Protein AF-A0A3D3CHI0-F1 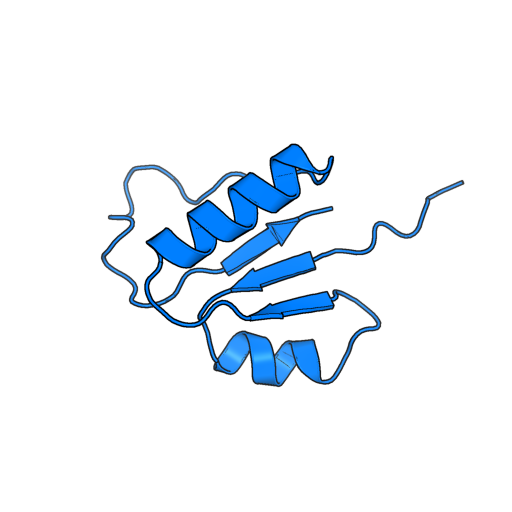(afdb_monomer)

Foldseek 3Di:
DPDLFAKEKQKCDVVCCVVPVVPSPRHHYHHQHDALVSSVVVVVVVVVVVKDFPDDPDDPPPPSRPDRMDMTMID

Radius of gyration: 12.53 Å; Cα contacts (8 Å, |Δi|>4): 108; chains: 1; bounding box: 25×23×39 Å

Mean predicted aligned error: 6.85 Å

Structure (mmCIF, N/CA/C/O backbone):
data_AF-A0A3D3CHI0-F1
#
_entry.id   AF-A0A3D3CHI0-F1
#
loop_
_atom_site.group_PDB
_atom_site.id
_atom_site.type_symbol
_atom_site.label_atom_id
_atom_site.label_alt_id
_atom_site.label_comp_id
_atom_site.label_asym_id
_atom_site.label_entity_id
_atom_site.label_seq_id
_atom_site.pdbx_PDB_ins_code
_atom_site.Cartn_x
_atom_site.Cartn_y
_atom_site.Cartn_z
_atom_site.occupancy
_atom_site.B_iso_or_equiv
_atom_site.auth_seq_id
_atom_site.auth_comp_id
_atom_site.auth_asym_id
_atom_site.auth_atom_id
_atom_site.pdbx_PDB_model_num
ATOM 1 N N . MET A 1 1 ? -12.942 2.939 24.930 1.00 38.59 1 MET A N 1
ATOM 2 C CA . MET A 1 1 ? -11.695 2.161 24.818 1.00 38.59 1 MET A CA 1
ATOM 3 C C . MET A 1 1 ? -11.257 2.342 23.386 1.00 38.59 1 MET A C 1
ATOM 5 O O . MET A 1 1 ? -11.914 1.818 22.502 1.00 38.59 1 MET A O 1
ATOM 9 N N . GLU A 1 2 ? -10.314 3.248 23.159 1.00 41.41 2 GLU A N 1
ATOM 10 C CA . GLU A 1 2 ? -9.820 3.561 21.820 1.00 41.41 2 GLU A CA 1
ATOM 11 C C . GLU A 1 2 ? -8.874 2.419 21.451 1.00 41.41 2 GLU A C 1
ATOM 13 O O . GLU A 1 2 ? -7.736 2.377 21.910 1.00 41.41 2 GLU A O 1
ATOM 18 N N . GLU A 1 3 ? -9.404 1.398 20.770 1.00 50.12 3 GLU A N 1
ATOM 19 C CA . GLU A 1 3 ? -8.578 0.377 20.127 1.00 50.12 3 GLU A CA 1
ATOM 20 C C . GLU A 1 3 ? -7.515 1.125 19.333 1.00 50.12 3 GLU A C 1
ATOM 22 O O . GLU A 1 3 ? -7.856 1.970 18.505 1.00 50.12 3 GLU A O 1
ATOM 27 N N . ALA A 1 4 ? -6.241 0.874 19.634 1.00 52.78 4 ALA A N 1
ATOM 28 C CA . ALA A 1 4 ? -5.140 1.397 18.850 1.00 52.78 4 ALA A CA 1
ATOM 29 C C . ALA A 1 4 ? -5.350 0.911 17.411 1.00 52.78 4 ALA A C 1
ATOM 31 O O . ALA A 1 4 ? -5.036 -0.235 17.091 1.00 52.78 4 ALA A O 1
ATOM 32 N N . ARG A 1 5 ? -5.985 1.743 16.577 1.00 57.91 5 ARG A N 1
ATOM 33 C CA . ARG A 1 5 ? -6.257 1.449 15.172 1.00 57.91 5 ARG A CA 1
ATOM 34 C C . ARG A 1 5 ? -4.908 1.249 14.516 1.00 57.91 5 ARG A C 1
ATOM 36 O O . ARG A 1 5 ? -4.1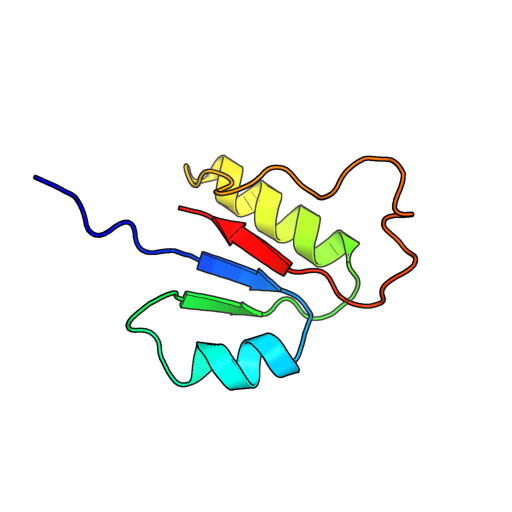48 2.196 14.326 1.00 57.91 5 ARG A O 1
ATOM 43 N N . ARG A 1 6 ? -4.565 -0.014 14.286 1.00 74.56 6 ARG A N 1
ATOM 44 C CA . ARG A 1 6 ? -3.270 -0.391 13.746 1.00 74.56 6 ARG A CA 1
ATOM 45 C C . ARG A 1 6 ? -3.339 -0.163 12.248 1.00 74.56 6 ARG A C 1
ATOM 47 O O . ARG A 1 6 ? -3.881 -0.990 11.524 1.00 74.56 6 ARG A O 1
ATOM 54 N N . PHE A 1 7 ? -2.831 0.980 11.810 1.00 87.81 7 PHE A N 1
ATOM 55 C CA . PHE A 1 7 ? -2.833 1.328 10.399 1.00 87.81 7 PHE A CA 1
ATOM 56 C C . PHE A 1 7 ? -1.988 0.328 9.585 1.00 87.81 7 PHE A C 1
ATOM 58 O O . PHE A 1 7 ? -0.941 -0.146 10.043 1.00 87.81 7 PHE A O 1
ATOM 65 N N . GLU A 1 8 ? -2.426 0.007 8.368 1.00 91.31 8 GLU A N 1
ATOM 66 C CA . GLU A 1 8 ? -1.640 -0.735 7.372 1.00 91.31 8 GLU A CA 1
ATOM 67 C C . GLU A 1 8 ? -1.457 0.138 6.126 1.00 91.31 8 GLU A C 1
ATOM 69 O O . GLU A 1 8 ? -2.421 0.651 5.558 1.00 91.31 8 GLU A O 1
ATOM 74 N N . VAL A 1 9 ? -0.211 0.305 5.687 1.00 91.62 9 VAL A N 1
ATOM 75 C CA . VAL A 1 9 ? 0.119 0.977 4.430 1.00 91.62 9 VAL A CA 1
ATOM 76 C C . VAL A 1 9 ? 0.370 -0.071 3.356 1.00 91.62 9 VAL A C 1
ATOM 78 O O . VAL A 1 9 ? 1.369 -0.786 3.405 1.00 91.62 9 VAL A O 1
ATOM 81 N N . VAL A 1 10 ? -0.509 -0.140 2.358 1.00 93.56 10 VAL A N 1
ATOM 82 C CA . VAL A 1 10 ? -0.341 -0.993 1.173 1.00 93.56 10 VAL A CA 1
ATOM 83 C C . VAL A 1 10 ? 0.333 -0.173 0.081 1.00 93.56 10 VAL A C 1
ATOM 85 O O . VAL A 1 10 ? -0.198 0.861 -0.328 1.00 93.56 10 VAL A O 1
ATOM 88 N N . THR A 1 11 ? 1.519 -0.580 -0.373 1.00 93.00 11 THR A N 1
ATOM 89 C CA . THR A 1 11 ? 2.330 0.249 -1.278 1.00 93.00 11 THR A CA 1
ATOM 90 C C . THR A 1 11 ? 3.245 -0.558 -2.192 1.00 93.00 11 THR A C 1
ATOM 92 O O . THR A 1 11 ? 3.769 -1.587 -1.781 1.00 93.00 11 THR A O 1
ATOM 95 N N . ASN A 1 12 ? 3.501 -0.059 -3.404 1.00 93.62 12 ASN A N 1
ATOM 96 C CA . ASN A 1 12 ? 4.608 -0.516 -4.258 1.00 93.62 12 ASN A CA 1
ATOM 97 C C . ASN A 1 12 ? 5.797 0.466 -4.263 1.00 93.62 12 ASN A C 1
ATOM 99 O O . ASN A 1 12 ? 6.710 0.324 -5.073 1.00 93.62 12 ASN A O 1
ATOM 103 N N . ASN A 1 13 ? 5.787 1.485 -3.397 1.00 92.06 13 ASN A N 1
ATOM 104 C CA . ASN A 1 13 ? 6.878 2.445 -3.294 1.00 92.06 13 ASN A CA 1
ATOM 105 C C . ASN A 1 13 ? 7.975 1.904 -2.352 1.00 92.06 13 ASN A C 1
ATOM 107 O O . ASN A 1 13 ? 7.729 1.804 -1.144 1.00 92.06 13 ASN A O 1
ATOM 111 N N . PRO A 1 14 ? 9.188 1.598 -2.852 1.00 91.56 14 PRO A N 1
ATOM 112 C CA . PRO A 1 14 ? 10.272 1.083 -2.016 1.00 91.56 14 PRO A CA 1
ATOM 113 C C . PRO A 1 14 ? 10.739 2.090 -0.955 1.00 91.56 14 PRO A C 1
ATOM 115 O O . PRO A 1 14 ? 11.186 1.682 0.114 1.00 91.56 14 PRO A O 1
ATOM 118 N N . GLU A 1 15 ? 10.591 3.397 -1.192 1.00 89.56 15 GLU A N 1
ATOM 119 C CA . GLU A 1 15 ? 10.949 4.417 -0.197 1.00 89.56 15 GLU A CA 1
ATOM 120 C C . GLU A 1 15 ? 9.997 4.393 1.003 1.00 89.56 15 GLU A C 1
ATOM 122 O O . GLU A 1 15 ? 10.432 4.518 2.144 1.00 89.56 15 GLU A O 1
ATOM 127 N N . VAL A 1 16 ? 8.700 4.163 0.767 1.00 86.81 16 VAL A N 1
ATOM 128 C CA . VAL A 1 16 ? 7.713 4.034 1.852 1.00 86.81 16 VAL A CA 1
ATOM 129 C C . VAL A 1 16 ? 8.010 2.794 2.689 1.00 86.81 16 VAL A C 1
ATOM 131 O O . VA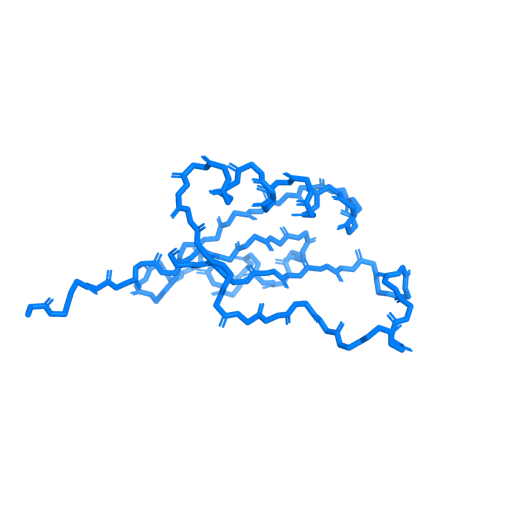L A 1 16 ? 7.957 2.864 3.915 1.00 86.81 16 VAL A O 1
ATOM 134 N N . GLN A 1 17 ? 8.382 1.683 2.044 1.00 89.38 17 GLN A N 1
ATOM 135 C CA . GLN A 1 17 ? 8.830 0.482 2.748 1.00 89.38 17 GLN A CA 1
ATOM 136 C C . GLN A 1 17 ? 10.086 0.741 3.584 1.00 89.38 17 GLN A C 1
ATOM 138 O O . GLN A 1 17 ? 10.140 0.303 4.728 1.00 89.38 17 GLN A O 1
ATOM 143 N N . ALA A 1 18 ? 11.070 1.465 3.048 1.00 86.81 18 ALA A N 1
ATOM 144 C CA . ALA A 1 18 ? 12.300 1.771 3.772 1.00 86.81 18 ALA A CA 1
ATOM 145 C C . ALA A 1 18 ? 12.062 2.675 4.995 1.00 86.81 18 ALA A C 1
ATOM 147 O O . ALA A 1 18 ? 12.684 2.467 6.033 1.00 86.81 18 ALA A O 1
ATOM 148 N N . ILE A 1 19 ? 11.162 3.659 4.884 1.00 84.75 19 ILE A N 1
ATOM 149 C CA . ILE A 1 19 ? 10.874 4.623 5.957 1.00 84.75 19 ILE A CA 1
ATOM 150 C C . ILE A 1 19 ? 9.992 3.998 7.042 1.00 84.75 19 ILE A C 1
ATOM 152 O O . ILE A 1 19 ? 10.335 4.052 8.218 1.00 84.75 19 ILE A O 1
ATOM 156 N N . LEU A 1 20 ? 8.851 3.420 6.657 1.00 81.19 20 LEU A N 1
ATOM 157 C CA . LEU A 1 20 ? 7.848 2.933 7.610 1.00 81.19 20 LEU A CA 1
ATOM 158 C C . LEU A 1 20 ? 8.098 1.487 8.048 1.00 81.19 20 LEU A C 1
ATOM 160 O O . LEU A 1 20 ? 7.740 1.119 9.158 1.00 81.19 20 LEU A O 1
ATOM 164 N N . GLY A 1 21 ? 8.752 0.666 7.222 1.00 73.06 21 GLY A N 1
ATOM 165 C CA . GLY A 1 21 ? 9.121 -0.701 7.605 1.00 73.06 21 GLY A CA 1
ATOM 166 C C . GLY A 1 21 ? 10.182 -0.757 8.708 1.00 73.06 21 GLY A C 1
ATOM 167 O O . GLY A 1 21 ? 10.369 -1.805 9.316 1.00 73.06 21 GLY A O 1
ATOM 168 N N . ALA A 1 22 ? 10.866 0.358 8.981 1.00 72.25 22 ALA A N 1
ATOM 169 C CA . ALA A 1 22 ? 11.798 0.483 10.095 1.00 72.25 22 ALA A CA 1
ATOM 170 C C . ALA A 1 22 ? 11.104 0.804 11.435 1.00 72.25 22 ALA A C 1
ATOM 172 O O . ALA A 1 22 ? 11.724 0.628 12.484 1.00 72.25 22 ALA A O 1
ATOM 173 N N . ASP A 1 23 ? 9.845 1.261 11.414 1.00 67.69 23 ASP A N 1
ATOM 174 C CA . ASP A 1 23 ? 9.103 1.692 12.602 1.00 67.69 23 ASP A CA 1
ATOM 175 C C . ASP A 1 23 ? 7.642 1.203 12.570 1.00 67.69 23 ASP A C 1
ATOM 177 O O . ASP A 1 23 ? 6.712 1.902 12.161 1.00 67.69 23 ASP A O 1
ATOM 181 N N . GLU A 1 24 ? 7.433 -0.024 13.054 1.00 67.94 24 GLU A N 1
ATOM 182 C CA . GLU A 1 24 ? 6.111 -0.662 13.123 1.00 67.94 24 GLU A CA 1
ATOM 183 C C . GLU A 1 24 ? 5.202 -0.107 14.239 1.00 67.94 24 GLU A C 1
ATOM 185 O O . GLU A 1 24 ? 4.101 -0.628 14.457 1.00 67.94 24 GLU A O 1
ATOM 190 N N . THR A 1 25 ? 5.640 0.915 14.984 1.00 67.94 25 THR A N 1
ATOM 191 C CA . THR A 1 25 ? 4.859 1.457 16.109 1.00 67.94 25 THR A CA 1
ATOM 192 C C . THR A 1 25 ? 3.667 2.297 15.648 1.00 67.94 25 THR A C 1
ATOM 194 O O . THR A 1 25 ? 2.671 2.379 16.367 1.00 67.94 25 THR A O 1
ATOM 197 N N . VAL A 1 26 ? 3.738 2.872 14.440 1.00 71.00 26 VAL A N 1
ATOM 198 C CA . VAL A 1 26 ? 2.705 3.760 13.877 1.00 71.00 26 VAL A CA 1
ATOM 199 C C . VAL A 1 26 ? 1.833 3.046 12.842 1.00 71.00 26 VAL A C 1
ATOM 201 O O . VAL A 1 26 ? 0.611 3.192 12.857 1.00 71.00 26 VAL A O 1
ATOM 204 N N . ALA A 1 27 ? 2.441 2.272 11.940 1.00 81.31 27 ALA A N 1
ATOM 205 C CA . ALA A 1 27 ? 1.734 1.519 10.911 1.00 81.31 27 ALA A CA 1
ATOM 206 C C . ALA A 1 27 ? 2.554 0.305 10.466 1.00 81.31 27 ALA A C 1
ATOM 208 O O . ALA A 1 27 ? 3.780 0.350 10.419 1.00 81.31 27 ALA A O 1
ATOM 209 N N . SER A 1 28 ? 1.871 -0.768 10.083 1.00 89.31 28 SER A N 1
ATOM 210 C CA . SER A 1 28 ? 2.505 -1.880 9.369 1.00 89.31 28 SER A CA 1
ATOM 211 C C . SER A 1 28 ? 2.602 -1.567 7.874 1.00 89.31 28 SER A C 1
ATOM 213 O O . SER A 1 28 ? 1.743 -0.872 7.329 1.00 89.31 28 SER A O 1
ATOM 215 N N . VAL A 1 29 ? 3.635 -2.071 7.193 1.00 91.00 29 VAL A N 1
ATOM 216 C CA . VAL A 1 29 ? 3.789 -1.889 5.741 1.00 91.00 29 VAL A CA 1
ATOM 217 C C . VAL A 1 29 ? 3.574 -3.203 5.010 1.00 91.00 29 VAL A C 1
ATOM 219 O O . VAL A 1 29 ? 4.302 -4.176 5.205 1.00 91.00 29 VAL A O 1
ATOM 222 N N . ARG A 1 30 ? 2.625 -3.194 4.078 1.00 93.19 30 ARG A N 1
ATOM 223 C CA . ARG A 1 30 ? 2.438 -4.237 3.078 1.00 93.19 30 ARG A CA 1
ATOM 224 C C . ARG A 1 30 ? 3.035 -3.776 1.759 1.00 93.19 30 ARG A C 1
ATOM 226 O O . ARG A 1 30 ? 2.392 -3.077 0.976 1.00 93.19 30 ARG A O 1
ATOM 233 N N . TYR A 1 31 ? 4.268 -4.200 1.513 1.00 94.38 31 TYR A N 1
ATOM 234 C CA . TYR A 1 31 ? 4.900 -3.975 0.223 1.00 94.38 31 TYR A CA 1
ATOM 235 C C . TYR A 1 31 ? 4.330 -4.929 -0.833 1.00 94.38 31 TYR A C 1
ATOM 237 O O . TYR A 1 31 ? 4.289 -6.144 -0.629 1.00 94.38 31 TYR A O 1
ATOM 245 N N . VAL A 1 32 ? 3.892 -4.370 -1.956 1.00 95.50 32 VAL A N 1
ATOM 246 C CA . VAL A 1 32 ? 3.331 -5.086 -3.101 1.00 95.50 32 VAL A CA 1
ATOM 247 C C . VAL A 1 32 ? 4.227 -4.797 -4.302 1.00 95.50 32 VAL A C 1
ATOM 249 O O . VAL A 1 32 ? 4.212 -3.677 -4.809 1.00 95.50 32 VAL A O 1
ATOM 252 N N . PRO A 1 33 ? 5.053 -5.752 -4.754 1.00 91.06 33 PRO A N 1
ATOM 253 C CA . PRO A 1 33 ? 5.863 -5.543 -5.945 1.00 91.06 33 PRO A CA 1
ATOM 254 C C . PRO A 1 33 ? 4.960 -5.417 -7.178 1.00 91.06 33 PRO A C 1
ATOM 256 O O . PRO A 1 33 ? 3.939 -6.093 -7.267 1.00 91.06 33 PRO A O 1
ATOM 259 N N . GLY A 1 34 ? 5.365 -4.595 -8.148 1.00 90.56 34 GLY A N 1
ATOM 260 C CA . GLY A 1 34 ? 4.655 -4.457 -9.420 1.00 90.56 34 GLY A CA 1
ATOM 261 C C . GLY A 1 34 ? 4.070 -3.066 -9.646 1.00 90.56 34 GLY A C 1
ATOM 262 O O . GLY A 1 34 ? 4.682 -2.044 -9.323 1.00 90.56 34 GLY A O 1
ATOM 263 N N . THR A 1 35 ? 2.908 -3.030 -10.280 1.00 91.00 35 THR A N 1
ATOM 264 C CA . THR A 1 35 ? 2.252 -1.824 -10.784 1.00 91.00 35 THR A CA 1
ATOM 265 C C . THR A 1 35 ? 1.334 -1.183 -9.738 1.00 91.00 35 THR A C 1
ATOM 267 O O . THR A 1 35 ? 0.952 -1.815 -8.752 1.00 91.00 35 THR A O 1
ATOM 270 N N . PRO A 1 36 ? 0.896 0.069 -9.961 1.00 89.44 36 PRO A N 1
ATOM 271 C CA . PRO A 1 36 ? -0.152 0.679 -9.151 1.00 89.44 36 PRO A CA 1
ATOM 272 C C . PRO A 1 36 ? -1.453 -0.130 -9.074 1.00 89.44 36 PRO A C 1
ATOM 274 O O . PRO A 1 36 ? -2.171 0.035 -8.095 1.00 89.44 36 PRO A O 1
ATOM 277 N N . LEU A 1 37 ? -1.771 -0.964 -10.074 1.00 90.00 37 LEU A N 1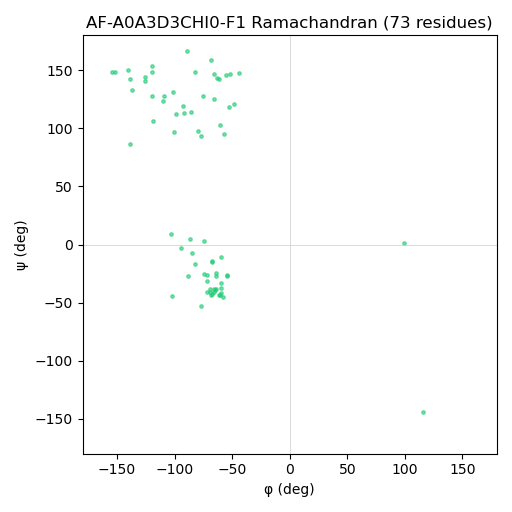
ATOM 278 C CA . LEU A 1 37 ? -2.975 -1.803 -10.064 1.00 90.00 37 LEU A CA 1
ATOM 279 C C . LEU A 1 37 ? -2.849 -2.945 -9.056 1.00 90.00 37 LEU A C 1
ATOM 281 O O . LEU A 1 37 ? -3.776 -3.162 -8.288 1.00 90.00 37 LEU A O 1
ATOM 285 N N . ASP A 1 38 ? -1.675 -3.572 -8.964 1.00 93.19 38 ASP A N 1
ATOM 286 C CA . ASP A 1 38 ? -1.421 -4.641 -7.990 1.00 93.19 38 ASP A CA 1
ATOM 287 C C . ASP A 1 38 ? -1.615 -4.138 -6.545 1.00 93.19 38 ASP A C 1
ATOM 289 O O . ASP A 1 38 ? -2.101 -4.857 -5.671 1.00 93.19 38 ASP A O 1
ATOM 293 N N . VAL A 1 39 ? -1.293 -2.862 -6.288 1.00 92.88 39 VAL A N 1
ATOM 294 C CA . VAL A 1 3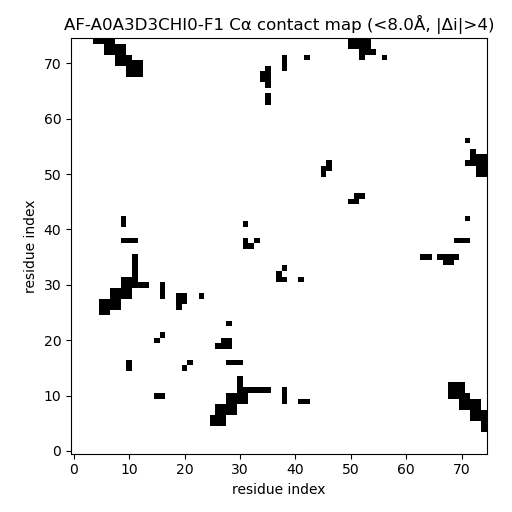9 ? -1.564 -2.197 -5.000 1.00 92.88 39 VAL A CA 1
ATOM 295 C C . VAL A 1 39 ? -3.066 -2.074 -4.732 1.00 92.88 39 VAL A C 1
ATOM 297 O O . VAL A 1 39 ? -3.488 -2.246 -3.587 1.00 92.88 39 VAL A O 1
ATOM 300 N N . LEU A 1 40 ? -3.874 -1.773 -5.754 1.00 91.81 40 LEU A N 1
ATOM 301 C CA . LEU A 1 40 ? -5.331 -1.692 -5.612 1.00 91.81 40 LEU A CA 1
ATOM 302 C C . LEU A 1 40 ? -5.937 -3.071 -5.356 1.00 91.81 40 LEU A C 1
ATOM 304 O O . LEU A 1 40 ? -6.748 -3.187 -4.443 1.00 91.81 40 LEU A O 1
ATOM 308 N N . ASP A 1 41 ? -5.497 -4.100 -6.082 1.00 94.50 41 ASP A N 1
ATOM 309 C CA . ASP A 1 41 ? -5.962 -5.481 -5.896 1.00 94.50 41 ASP A CA 1
ATOM 310 C C . ASP A 1 41 ? -5.636 -5.978 -4.477 1.00 94.50 41 ASP A C 1
ATOM 312 O O . ASP A 1 41 ? -6.474 -6.553 -3.774 1.00 94.50 41 ASP A O 1
ATOM 316 N N . ALA A 1 42 ? -4.420 -5.692 -3.998 1.00 94.88 42 ALA A N 1
ATOM 317 C CA . ALA A 1 42 ? -4.016 -6.017 -2.635 1.00 94.88 42 ALA A CA 1
ATOM 318 C C . ALA A 1 42 ? -4.833 -5.252 -1.582 1.00 94.88 42 ALA A C 1
ATOM 320 O O . ALA A 1 42 ? -5.161 -5.820 -0.536 1.00 94.88 42 ALA A O 1
ATOM 321 N N . ALA A 1 43 ? -5.162 -3.983 -1.841 1.00 93.31 43 ALA A N 1
ATOM 322 C CA . ALA A 1 43 ? -6.009 -3.192 -0.958 1.00 93.31 43 ALA A CA 1
ATOM 323 C C . ALA A 1 43 ? -7.458 -3.700 -0.958 1.00 93.31 43 ALA A C 1
ATOM 325 O O . ALA A 1 43 ? -8.046 -3.816 0.113 1.00 93.31 43 ALA A O 1
ATOM 326 N N . GLU A 1 44 ? -8.016 -4.081 -2.109 1.00 94.31 44 GLU A N 1
ATOM 327 C CA . GLU A 1 44 ? -9.351 -4.679 -2.202 1.00 94.31 44 GLU A CA 1
ATOM 328 C C . GLU A 1 44 ? -9.448 -5.950 -1.350 1.00 94.31 44 GLU A C 1
ATOM 330 O O . GLU A 1 44 ? -10.383 -6.097 -0.561 1.00 94.31 44 GLU A O 1
ATOM 335 N N . LEU A 1 45 ? -8.439 -6.825 -1.417 1.00 95.56 45 LEU A N 1
ATOM 336 C CA . LEU A 1 45 ? -8.388 -8.021 -0.576 1.00 95.56 45 LEU A CA 1
ATOM 337 C C . LEU A 1 45 ? -8.396 -7.678 0.924 1.00 95.56 45 LEU A C 1
ATOM 339 O O . LEU A 1 45 ? -9.017 -8.389 1.714 1.00 95.56 45 LEU A O 1
ATOM 343 N N . ARG A 1 46 ? -7.724 -6.597 1.340 1.00 93.88 46 ARG A N 1
ATOM 344 C CA . ARG A 1 46 ? -7.770 -6.131 2.737 1.00 93.88 46 ARG A CA 1
ATOM 345 C C . ARG A 1 46 ? -9.155 -5.609 3.104 1.00 93.88 46 ARG A C 1
ATOM 347 O O . ARG A 1 46 ? -9.663 -5.957 4.167 1.00 93.88 46 ARG A O 1
ATOM 354 N N . LEU A 1 47 ? -9.797 -4.849 2.220 1.00 92.56 47 LEU A N 1
ATOM 355 C CA . LEU A 1 47 ? -11.166 -4.373 2.440 1.00 92.56 47 LEU A CA 1
ATOM 356 C C . LEU A 1 47 ? -12.149 -5.540 2.618 1.00 92.56 47 LEU A C 1
ATOM 358 O O . LEU A 1 47 ? -12.970 -5.522 3.532 1.00 92.56 47 LEU A O 1
ATOM 362 N N . GLN A 1 48 ? -12.011 -6.602 1.820 1.00 94.69 48 GLN A N 1
ATOM 363 C CA . GLN A 1 48 ? -12.802 -7.831 1.968 1.00 94.69 48 GLN A CA 1
ATOM 364 C C . GLN A 1 48 ? -12.545 -8.557 3.304 1.00 94.69 48 GLN A C 1
ATOM 366 O O . GLN A 1 48 ? -13.414 -9.277 3.791 1.00 94.69 48 GLN A O 1
ATOM 371 N N . GLN A 1 49 ? -11.378 -8.354 3.920 1.00 93.62 49 GLN A N 1
ATOM 372 C CA . GLN A 1 49 ? -11.014 -8.900 5.233 1.00 93.62 49 GLN A CA 1
ATOM 373 C C . GLN A 1 49 ? -11.457 -8.017 6.411 1.00 93.62 49 GLN A C 1
ATOM 375 O O . GLN A 1 49 ? -11.158 -8.342 7.558 1.00 93.62 49 GLN A O 1
ATOM 380 N N . GLY A 1 50 ? -12.185 -6.929 6.145 1.00 92.75 50 GLY A N 1
ATOM 381 C CA . GLY A 1 50 ? -12.759 -6.055 7.170 1.00 92.75 50 GLY A CA 1
ATOM 382 C C . GLY A 1 50 ? -11.957 -4.785 7.456 1.00 92.75 50 GLY A C 1
ATOM 383 O O . GLY A 1 50 ? -12.390 -3.995 8.295 1.00 92.75 50 GLY A O 1
ATOM 384 N N . TYR A 1 51 ? -10.842 -4.559 6.752 1.00 91.94 51 TYR A N 1
ATOM 385 C CA . TYR A 1 51 ? -10.144 -3.273 6.800 1.00 91.94 51 TYR A CA 1
ATOM 386 C C . TYR A 1 51 ? -10.979 -2.176 6.134 1.00 91.94 51 TYR A C 1
ATOM 388 O O . TYR A 1 51 ? -11.839 -2.434 5.286 1.00 91.94 51 TYR A O 1
ATOM 396 N N . ARG A 1 52 ? -10.697 -0.924 6.485 1.00 91.56 52 ARG A N 1
ATOM 397 C CA . ARG A 1 52 ? -11.341 0.264 5.918 1.00 91.56 52 ARG A CA 1
ATOM 398 C C . ARG A 1 52 ? -10.299 1.230 5.379 1.00 91.56 52 ARG A C 1
ATOM 400 O O . ARG A 1 52 ? -9.235 1.395 5.959 1.00 91.56 52 ARG A O 1
ATOM 407 N N . LEU A 1 53 ? -10.619 1.901 4.275 1.00 90.50 53 LEU A N 1
ATOM 408 C CA . LEU A 1 53 ? -9.797 2.996 3.758 1.00 90.50 53 LEU A CA 1
ATOM 409 C C . LEU A 1 53 ? -9.819 4.174 4.741 1.00 90.50 53 LEU A C 1
ATOM 411 O O . LEU A 1 53 ? -10.890 4.694 5.052 1.00 90.50 53 LEU A O 1
ATOM 415 N N . VAL A 1 54 ? -8.639 4.626 5.175 1.00 87.12 54 VAL A N 1
ATOM 416 C CA . VAL A 1 54 ? -8.489 5.805 6.051 1.00 87.12 54 VAL A CA 1
ATOM 417 C C . VAL A 1 54 ? -8.770 7.098 5.288 1.00 87.12 54 VAL A C 1
ATOM 419 O O . VAL A 1 54 ? -9.289 8.063 5.847 1.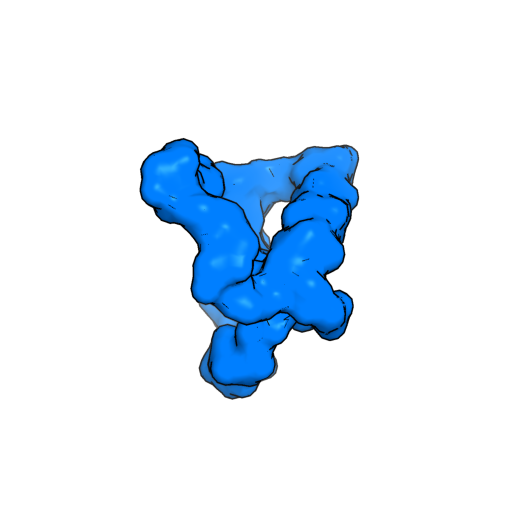00 87.12 54 VAL A O 1
ATOM 422 N N . SER A 1 55 ? -8.466 7.126 3.991 1.00 73.12 55 SER A N 1
ATOM 423 C CA . SER A 1 55 ? -8.827 8.226 3.104 1.00 73.12 55 SER A CA 1
ATOM 424 C C . SER A 1 55 ? -9.261 7.710 1.738 1.00 73.12 55 SER A C 1
ATOM 426 O O . SER A 1 55 ? -8.828 6.653 1.274 1.00 73.12 55 SER A O 1
ATOM 428 N N . ALA A 1 56 ? -10.158 8.459 1.094 1.00 62.62 56 ALA A N 1
ATOM 429 C CA . ALA A 1 56 ? -10.565 8.160 -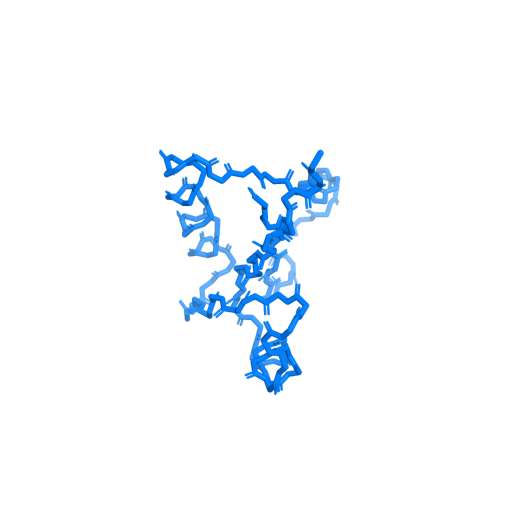0.268 1.00 62.62 56 ALA A CA 1
ATOM 430 C C . ALA A 1 56 ? -9.345 8.243 -1.207 1.00 62.62 56 ALA A C 1
ATOM 432 O O . ALA A 1 56 ? -8.500 9.129 -1.029 1.00 62.62 56 ALA A O 1
ATOM 433 N N . PRO A 1 57 ? -9.248 7.360 -2.219 1.00 59.44 57 PRO A N 1
ATOM 434 C CA . PRO A 1 57 ? -8.222 7.489 -3.243 1.00 59.44 57 PRO A CA 1
ATOM 435 C C . PRO A 1 57 ? -8.307 8.879 -3.890 1.00 59.44 57 PRO A C 1
ATOM 437 O O . PRO A 1 57 ? -9.386 9.462 -3.999 1.00 59.44 57 PRO A O 1
ATOM 440 N N . LEU A 1 58 ? -7.142 9.420 -4.263 1.00 56.12 58 LEU A N 1
ATOM 441 C CA . LEU A 1 58 ? -6.968 10.778 -4.791 1.00 56.12 58 LEU A CA 1
ATOM 442 C C . LEU A 1 58 ? -8.043 11.158 -5.832 1.00 56.12 58 LEU A C 1
ATOM 444 O O . LEU A 1 58 ? -8.481 10.294 -6.594 1.00 56.12 58 LEU A O 1
ATOM 448 N N . PRO A 1 59 ? -8.434 12.447 -5.910 1.00 54.19 59 PRO A N 1
ATOM 449 C CA . PRO A 1 59 ? -9.508 12.901 -6.785 1.00 54.19 59 PRO A CA 1
ATOM 450 C C . PRO A 1 59 ? -9.327 12.433 -8.241 1.00 54.19 59 PRO A C 1
ATOM 452 O O . PRO A 1 59 ? -8.196 12.385 -8.736 1.00 54.19 59 PRO A O 1
ATOM 455 N N . PRO A 1 60 ? -10.439 12.161 -8.954 1.00 52.62 60 PRO A N 1
ATOM 456 C CA . PRO A 1 60 ? -10.473 11.465 -10.251 1.00 52.62 60 PRO A CA 1
ATOM 457 C C . PRO A 1 60 ? -9.682 12.150 -11.378 1.00 52.62 60 PRO A C 1
ATOM 459 O O . PRO A 1 60 ? -9.458 11.564 -12.433 1.00 52.62 60 PRO A O 1
ATOM 462 N N . ASN A 1 61 ? -9.237 13.387 -11.155 1.00 54.56 61 ASN A N 1
ATOM 463 C CA . ASN A 1 61 ? -8.529 14.210 -12.130 1.00 54.56 61 ASN A CA 1
ATOM 464 C C . ASN A 1 61 ? -7.017 13.933 -12.180 1.00 54.56 61 ASN A C 1
ATOM 466 O O . ASN A 1 61 ? -6.328 14.480 -13.042 1.00 54.56 61 ASN A O 1
ATOM 470 N N . ILE A 1 62 ? -6.478 13.115 -11.272 1.00 58.25 62 ILE A N 1
ATOM 471 C CA . ILE A 1 62 ? -5.094 12.645 -11.351 1.00 58.25 62 ILE A CA 1
ATOM 472 C C . ILE A 1 62 ? -5.118 11.317 -12.107 1.00 58.25 62 ILE A C 1
ATOM 474 O O . ILE A 1 62 ? -5.658 10.346 -11.575 1.00 58.25 62 ILE A O 1
ATOM 478 N N . PRO A 1 63 ? -4.539 11.229 -13.323 1.00 60.22 63 PRO A N 1
ATOM 479 C CA . PRO A 1 63 ? -4.453 9.962 -14.030 1.00 60.22 63 PRO A CA 1
ATOM 480 C C . PRO A 1 63 ? -3.807 8.927 -13.113 1.00 60.22 63 PRO A C 1
ATOM 482 O O . PRO A 1 63 ? -2.655 9.091 -12.701 1.00 60.22 63 PRO A O 1
ATOM 485 N N . LEU A 1 64 ? -4.553 7.869 -12.792 1.00 59.34 64 LEU A N 1
ATOM 486 C CA . LEU A 1 64 ? -4.145 6.841 -11.831 1.00 59.34 64 LEU A CA 1
ATOM 487 C C . LEU A 1 64 ? -2.778 6.222 -12.180 1.00 59.34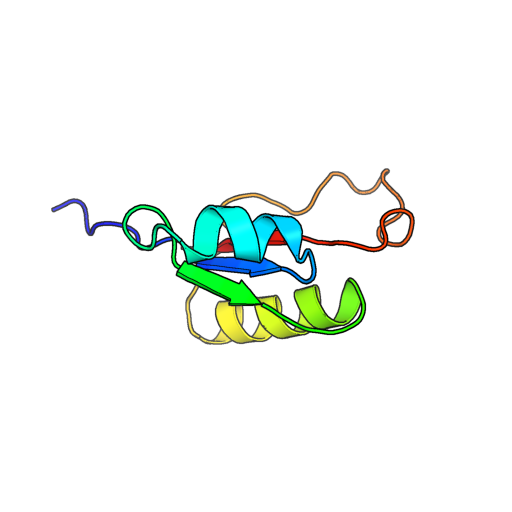 64 LEU A C 1
ATOM 489 O O . LEU A 1 64 ? -2.036 5.811 -11.291 1.00 59.34 64 LEU A O 1
ATOM 493 N N . MET A 1 65 ? -2.446 6.251 -13.473 1.00 58.88 65 MET A N 1
ATOM 494 C CA . MET A 1 65 ? -1.256 5.685 -14.106 1.00 58.88 65 MET A CA 1
ATOM 495 C C . MET A 1 65 ? -0.085 6.668 -14.284 1.00 58.88 65 MET A C 1
ATOM 497 O O . MET A 1 65 ? 0.953 6.271 -14.802 1.00 58.88 65 MET A O 1
ATOM 501 N N . ARG A 1 66 ? -0.211 7.957 -13.922 1.00 67.38 66 ARG A N 1
ATOM 502 C CA . ARG A 1 66 ? 0.895 8.926 -14.116 1.00 67.38 66 ARG A CA 1
ATOM 503 C C . ARG A 1 66 ? 2.059 8.718 -13.150 1.00 67.38 66 ARG A C 1
ATOM 505 O O . ARG A 1 66 ? 3.174 9.116 -13.466 1.00 67.38 66 ARG A O 1
ATOM 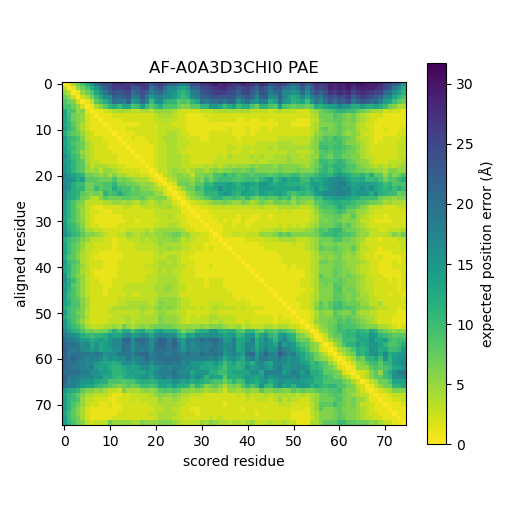512 N N . ALA A 1 67 ? 1.790 8.146 -11.980 1.00 71.12 67 ALA A N 1
ATOM 513 C CA . ALA A 1 67 ? 2.810 7.818 -10.997 1.00 71.12 67 ALA A CA 1
ATOM 514 C C . ALA A 1 67 ? 3.108 6.312 -11.070 1.00 71.12 67 ALA A C 1
ATOM 516 O O . ALA A 1 67 ? 2.159 5.526 -11.032 1.00 71.12 67 ALA A O 1
ATOM 517 N N . PRO A 1 68 ? 4.387 5.895 -11.131 1.00 83.88 68 PRO A N 1
ATOM 518 C CA . PRO A 1 68 ? 4.753 4.476 -11.097 1.00 83.88 68 PRO A CA 1
ATOM 519 C C . PRO A 1 68 ? 4.446 3.835 -9.737 1.00 83.88 68 PRO A C 1
ATOM 521 O O . PRO A 1 68 ? 4.419 2.611 -9.622 1.00 83.88 68 PRO A O 1
ATOM 524 N N . TYR A 1 69 ? 4.184 4.662 -8.719 1.00 89.06 69 TYR A N 1
ATOM 525 C CA . TYR A 1 69 ? 3.938 4.232 -7.355 1.00 89.06 69 TYR A CA 1
ATOM 526 C C . TYR A 1 69 ? 2.553 4.625 -6.835 1.00 89.06 69 TYR A C 1
ATOM 528 O O . TYR A 1 69 ? 2.012 5.686 -7.169 1.00 89.06 69 TYR A O 1
ATOM 536 N N . ARG A 1 70 ? 2.008 3.784 -5.955 1.00 88.62 70 ARG A N 1
ATOM 537 C CA . ARG A 1 70 ? 0.759 3.983 -5.225 1.00 88.62 70 ARG A CA 1
ATOM 538 C C . ARG A 1 70 ? 0.929 3.527 -3.780 1.00 88.62 70 ARG A C 1
ATOM 540 O O . ARG A 1 70 ? 1.574 2.518 -3.514 1.00 88.62 70 ARG A O 1
ATOM 547 N N . SER A 1 71 ? 0.314 4.273 -2.869 1.00 89.25 71 SER A N 1
ATOM 548 C CA . SER A 1 71 ? 0.240 3.946 -1.447 1.00 89.25 71 SER A CA 1
ATOM 549 C C . SER A 1 71 ? -1.174 4.215 -0.949 1.00 89.25 71 SER A C 1
ATOM 551 O O . SER A 1 71 ? -1.734 5.270 -1.253 1.00 89.25 71 SER A O 1
ATOM 553 N N . LEU A 1 72 ? -1.741 3.272 -0.204 1.00 90.50 72 LEU A N 1
ATOM 554 C CA . LEU A 1 72 ? -3.052 3.372 0.432 1.00 90.50 72 LEU A CA 1
ATOM 555 C C . LEU A 1 72 ? -2.907 3.079 1.922 1.00 90.50 72 LEU A C 1
ATOM 557 O O . LEU A 1 72 ? -2.141 2.196 2.298 1.00 90.50 72 LEU A O 1
ATOM 561 N N . VAL A 1 73 ? -3.638 3.820 2.751 1.00 90.81 73 VAL A N 1
ATOM 562 C CA . VAL A 1 73 ? -3.639 3.642 4.208 1.00 90.81 73 VAL A CA 1
ATOM 563 C C . VAL A 1 73 ? -4.976 3.044 4.627 1.00 90.81 73 VAL A C 1
ATOM 565 O O . VAL A 1 73 ? -6.033 3.569 4.259 1.00 90.81 73 VAL A O 1
ATOM 568 N N . LEU A 1 74 ? -4.914 1.949 5.377 1.00 91.81 74 LEU A N 1
ATOM 569 C CA . LEU A 1 74 ? -6.053 1.175 5.859 1.00 91.81 74 LEU A CA 1
ATOM 570 C C . LEU A 1 74 ? -6.078 1.129 7.397 1.00 91.81 74 LEU A C 1
ATOM 572 O O . LEU A 1 74 ? -5.020 1.235 8.017 1.00 91.81 74 LEU A O 1
ATOM 576 N N . GLU A 1 75 ? -7.263 0.962 7.995 1.00 91.44 75 GLU A N 1
ATOM 577 C CA . GLU A 1 75 ? -7.507 0.756 9.441 1.00 91.44 75 GLU A CA 1
ATOM 578 C C . GLU A 1 75 ? -8.473 -0.396 9.739 1.00 91.44 75 GLU A C 1
ATOM 580 O O . GLU A 1 75 ? -9.297 -0.727 8.852 1.00 91.44 75 GLU A O 1
#

Secondary structure (DSSP, 8-state):
------EEEEE--HHHHHHHTT-TTTEEEEE--S-HHHHHHHHHHHHHTT--BSS--S-TTS-TTSSS--EEEE-

Nearest PDB structures (foldseek):
  5cje-assembly1_A  TM=3.311E-01  e=2.208E+00  Streptomyces avermitilis MA-4680 = NBRC 14893
  3hsf-assembly1_A  TM=3.143E-01  e=5.831E+00  Kluyveromyces lactis

Sequence (75 aa):
MEEARRFEVVTNNPEVQAILGADETVASVRYVPGTPLDVLDAAELRLQQGYRLVSAPLPPNIPLMRAPYRSLVLE

Solvent-accessible surface area (backbone atoms only — not comparable to full-atom values): 4436 Å² total; per-residue (Å²): 133,84,73,80,70,66,28,36,36,37,20,42,39,67,66,58,44,62,63,38,60,74,44,66,87,71,29,43,63,46,78,35,86,68,50,45,62,51,29,49,56,55,46,50,57,40,41,77,73,70,39,40,71,73,60,79,78,76,65,89,86,56,65,82,76,77,44,78,51,39,76,47,50,29,67

pLDDT: mean 80.9, std 15.39, range [38.59, 95.56]